Protein AF-A0A833SCZ1-F1 (afdb_monomer_lite)

Structure (mmCIF, N/CA/C/O backbone):
data_AF-A0A833SCZ1-F1
#
_entry.id   AF-A0A833SCZ1-F1
#
loop_
_atom_site.group_PDB
_atom_site.id
_atom_site.type_symbol
_atom_site.label_atom_id
_atom_site.label_alt_id
_atom_site.label_comp_id
_atom_site.label_asym_id
_atom_site.label_entity_id
_atom_site.label_seq_id
_atom_site.pdbx_PDB_ins_code
_atom_site.Cartn_x
_atom_site.Cartn_y
_atom_site.Cartn_z
_atom_site.occupancy
_atom_site.B_iso_or_equiv
_atom_site.auth_seq_id
_atom_site.auth_comp_id
_atom_site.auth_asym_id
_atom_site.auth_atom_id
_atom_site.pdbx_PDB_model_num
ATOM 1 N N . MET A 1 1 ? -31.297 5.879 21.655 1.00 37.97 1 MET A N 1
ATOM 2 C CA . MET A 1 1 ? -30.356 6.491 20.693 1.00 37.97 1 MET A CA 1
ATOM 3 C C . MET A 1 1 ? -29.140 5.577 20.577 1.00 37.97 1 MET A C 1
ATOM 5 O O . MET A 1 1 ? -28.367 5.481 21.519 1.00 37.97 1 MET A O 1
ATOM 9 N N . ARG A 1 2 ? -29.052 4.782 19.505 1.00 45.62 2 ARG A N 1
ATOM 10 C CA . ARG A 1 2 ? -27.956 3.825 19.276 1.00 45.62 2 ARG A CA 1
ATOM 11 C C . ARG A 1 2 ? -26.882 4.589 18.497 1.00 45.62 2 ARG A C 1
ATOM 13 O O . ARG A 1 2 ? -27.130 4.960 17.360 1.00 45.62 2 ARG A O 1
ATOM 20 N N . ILE A 1 3 ? -25.752 4.904 19.127 1.00 56.6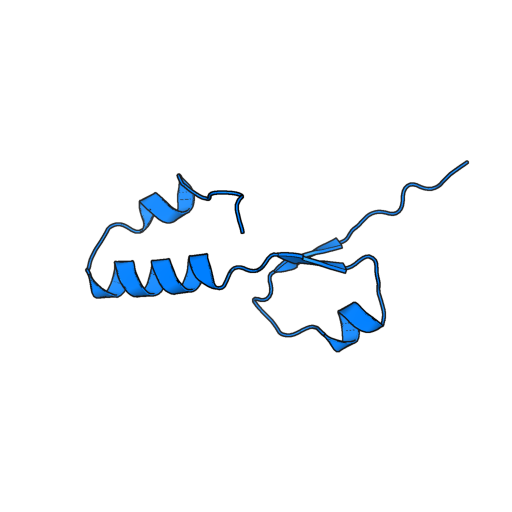6 3 ILE A N 1
ATOM 21 C CA . ILE A 1 3 ? -24.618 5.532 18.436 1.00 56.66 3 ILE A CA 1
ATOM 22 C C . ILE A 1 3 ? -24.036 4.468 17.498 1.00 56.66 3 ILE A C 1
ATOM 24 O O . ILE A 1 3 ? -23.502 3.458 17.967 1.00 56.66 3 ILE A O 1
ATOM 28 N N . GLU A 1 4 ? -24.191 4.656 16.189 1.00 57.41 4 GLU A N 1
ATOM 29 C CA . GLU A 1 4 ? -23.491 3.866 15.175 1.00 57.41 4 GLU A CA 1
ATOM 30 C C . GLU A 1 4 ? -21.983 3.980 15.430 1.00 57.41 4 GLU A C 1
ATOM 32 O O . GLU A 1 4 ? -21.413 5.069 15.477 1.00 57.41 4 GLU A O 1
ATOM 37 N N . ARG A 1 5 ? -21.320 2.851 15.696 1.00 67.31 5 ARG A N 1
ATOM 38 C CA . ARG A 1 5 ? -19.882 2.833 15.983 1.00 67.31 5 ARG A CA 1
ATOM 39 C C . ARG A 1 5 ? -19.126 3.096 14.679 1.00 67.31 5 ARG A C 1
ATOM 41 O O . ARG A 1 5 ? -19.017 2.189 13.861 1.00 67.31 5 ARG A O 1
ATOM 48 N N . SER A 1 6 ? -18.568 4.294 14.511 1.00 84.75 6 SER A N 1
ATOM 49 C CA . SER A 1 6 ? -17.637 4.593 13.415 1.00 84.75 6 SER A CA 1
ATOM 50 C C . SER A 1 6 ? -16.456 3.615 13.447 1.00 84.75 6 SER A C 1
ATOM 52 O O . SER A 1 6 ? -15.791 3.475 14.479 1.00 84.75 6 SER A O 1
ATOM 54 N N . ILE A 1 7 ? -16.238 2.907 12.339 1.00 91.88 7 ILE A N 1
ATOM 55 C CA . ILE A 1 7 ? -15.090 2.016 12.132 1.00 91.88 7 ILE A CA 1
ATOM 56 C C . ILE A 1 7 ? -13.904 2.817 11.593 1.00 91.88 7 ILE A C 1
ATOM 58 O O . ILE A 1 7 ? -14.093 3.823 10.912 1.00 91.88 7 ILE A O 1
ATOM 62 N N . VAL A 1 8 ? -12.689 2.361 11.883 1.00 94.31 8 VAL A N 1
ATOM 63 C CA . VAL A 1 8 ? -11.457 2.935 11.331 1.00 94.31 8 VAL A CA 1
ATOM 64 C C . VAL A 1 8 ? -10.848 1.895 10.406 1.00 94.31 8 VAL A C 1
ATOM 66 O O . VAL A 1 8 ? -10.526 0.794 10.849 1.00 94.31 8 VAL A O 1
ATOM 69 N N . VAL A 1 9 ? -10.727 2.222 9.123 1.00 95.25 9 VAL A N 1
ATOM 70 C CA . VAL A 1 9 ? -10.149 1.326 8.117 1.00 95.25 9 VAL A CA 1
ATOM 71 C C . VAL A 1 9 ? -8.732 1.795 7.806 1.00 95.25 9 VAL A C 1
ATOM 73 O O . VAL A 1 9 ? -8.527 2.966 7.494 1.00 95.25 9 VAL A O 1
ATOM 76 N N . VAL A 1 10 ? -7.763 0.892 7.924 1.00 95.94 10 VAL A N 1
ATOM 77 C CA . VAL A 1 10 ? -6.337 1.147 7.667 1.00 95.94 10 VAL A C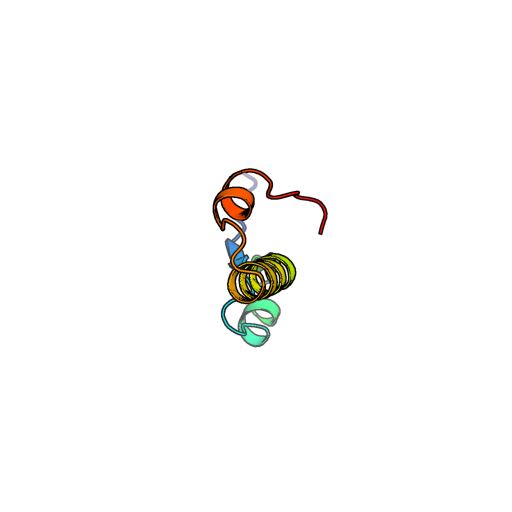A 1
ATOM 78 C C . VAL A 1 10 ? -5.750 0.029 6.814 1.00 95.94 10 VAL A C 1
ATOM 80 O O . VAL A 1 10 ? -6.296 -1.068 6.766 1.00 95.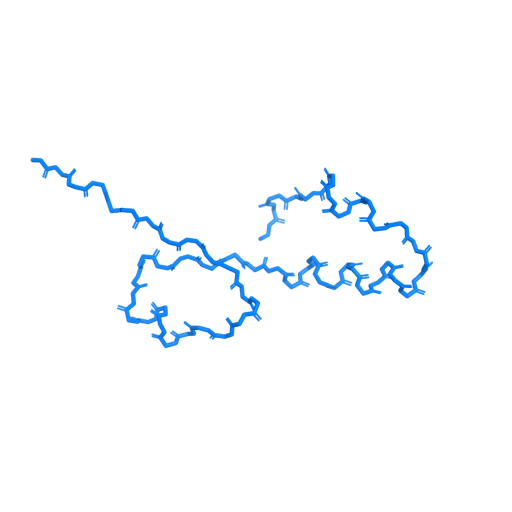94 10 VAL A O 1
ATOM 83 N N . THR A 1 11 ? -4.619 0.282 6.168 1.00 96.44 11 THR A N 1
ATOM 84 C CA . THR A 1 11 ? -3.841 -0.745 5.465 1.00 96.44 11 THR A CA 1
ATOM 85 C C . THR A 1 11 ? -2.786 -1.364 6.379 1.00 96.44 11 THR A C 1
ATOM 87 O O . THR A 1 11 ? -2.387 -0.770 7.381 1.00 96.44 11 THR A O 1
ATOM 90 N N . ASN A 1 12 ? -2.254 -2.524 6.011 1.00 96.75 12 ASN A N 1
ATOM 91 C CA . ASN A 1 12 ? -1.079 -3.130 6.650 1.00 96.75 12 ASN A CA 1
ATOM 92 C C . ASN A 1 12 ? 0.270 -2.546 6.171 1.00 96.75 12 ASN A C 1
ATOM 94 O O . ASN A 1 12 ? 1.293 -3.219 6.238 1.00 96.75 12 ASN A O 1
ATOM 98 N N . THR A 1 13 ? 0.300 -1.285 5.726 1.00 96.94 13 THR A N 1
ATOM 99 C CA . THR A 1 13 ? 1.538 -0.566 5.349 1.00 96.94 13 THR A CA 1
ATOM 100 C C . THR A 1 13 ? 2.511 -0.414 6.517 1.00 96.94 13 THR A C 1
ATOM 102 O O . THR A 1 13 ? 3.719 -0.337 6.310 1.00 96.94 13 THR A O 1
ATOM 105 N N . VAL A 1 14 ? 1.981 -0.358 7.742 1.00 97.06 14 VAL A N 1
ATOM 106 C CA . VAL A 1 14 ? 2.740 -0.320 8.995 1.00 97.06 14 VAL A CA 1
ATOM 107 C C . VAL A 1 14 ? 2.143 -1.356 9.956 1.00 97.06 14 VAL A C 1
ATOM 109 O O . VAL A 1 14 ? 0.912 -1.404 10.084 1.00 97.06 14 VAL A O 1
ATOM 112 N N . PRO A 1 15 ? 2.964 -2.166 10.651 1.00 96.94 15 PRO A N 1
ATOM 113 C CA . PRO A 1 15 ? 2.482 -3.111 11.659 1.00 96.94 15 PRO A CA 1
ATOM 114 C C . PRO A 1 15 ? 1.702 -2.413 12.782 1.00 96.94 15 PRO A C 1
ATOM 116 O O . PRO A 1 15 ? 2.142 -1.391 13.312 1.00 96.94 15 PRO A O 1
ATOM 119 N N . HIS A 1 16 ? 0.538 -2.956 13.147 1.00 96.31 16 HIS A N 1
ATOM 120 C CA . HIS A 1 16 ? -0.366 -2.345 14.134 1.00 96.31 16 HIS A CA 1
ATOM 121 C C . HIS A 1 16 ? -1.156 -3.371 14.965 1.00 96.31 16 HIS A C 1
ATOM 123 O O . HIS A 1 16 ? -2.268 -3.095 15.424 1.00 96.31 16 HIS A O 1
ATOM 129 N N . ASP A 1 17 ? -0.599 -4.567 15.171 1.00 95.00 17 ASP A N 1
ATOM 130 C CA . ASP A 1 17 ? -1.272 -5.663 15.877 1.00 95.00 17 ASP A CA 1
ATOM 131 C C . ASP A 1 17 ? -1.651 -5.297 17.317 1.00 95.00 17 ASP A C 1
ATOM 133 O O . ASP A 1 17 ? -2.750 -5.618 17.769 1.00 95.00 17 ASP A O 1
ATOM 137 N N . VAL A 1 18 ? -0.796 -4.548 18.022 1.00 96.56 18 VAL A N 1
ATOM 138 C CA . VAL A 1 18 ? -1.068 -4.083 19.394 1.00 96.56 18 VAL A CA 1
ATOM 139 C C . VAL A 1 18 ? -2.285 -3.154 19.426 1.00 96.56 18 VAL A C 1
ATOM 141 O O . VAL A 1 18 ? -3.190 -3.326 20.242 1.00 96.56 18 VAL A O 1
ATOM 144 N N . GLN A 1 19 ? -2.354 -2.197 18.502 1.00 94.69 19 GLN A N 1
ATOM 145 C CA . GLN A 1 19 ? -3.450 -1.236 18.390 1.00 94.69 19 GLN A CA 1
ATOM 146 C C . GLN A 1 19 ? -4.754 -1.936 17.999 1.00 94.69 19 GLN A C 1
ATOM 148 O O . GLN A 1 19 ? -5.818 -1.599 18.518 1.00 94.69 19 GLN A O 1
ATOM 153 N N . LYS A 1 20 ? -4.672 -2.941 17.121 1.00 92.50 20 LYS A N 1
ATOM 154 C CA . LYS A 1 20 ? -5.812 -3.771 16.717 1.00 92.50 20 LYS A CA 1
ATOM 155 C C . LYS A 1 20 ? -6.359 -4.595 17.883 1.00 92.50 20 LYS A C 1
ATOM 157 O O . LYS A 1 20 ? -7.575 -4.670 18.043 1.00 92.50 20 LYS A O 1
ATOM 162 N N . MET A 1 21 ? -5.486 -5.148 18.730 1.00 92.94 21 MET A N 1
ATOM 163 C CA . MET A 1 21 ? -5.898 -5.839 19.960 1.00 92.94 21 MET A CA 1
ATOM 164 C C . MET A 1 21 ? -6.589 -4.891 20.949 1.00 92.94 21 MET A C 1
ATOM 166 O O . MET A 1 21 ? -7.574 -5.267 21.579 1.00 92.94 21 MET A O 1
ATOM 170 N N . GLN A 1 22 ? -6.102 -3.653 21.068 1.00 95.81 22 GLN A N 1
ATOM 171 C CA . GLN A 1 22 ? -6.662 -2.648 21.979 1.00 95.81 22 GLN A CA 1
ATOM 172 C C . GLN A 1 22 ? -7.956 -2.002 21.456 1.00 95.81 22 GLN A C 1
ATOM 174 O O . GLN A 1 22 ? -8.782 -1.547 22.248 1.00 95.81 22 GLN A O 1
ATOM 179 N N . CYS A 1 23 ? -8.151 -1.947 20.135 1.00 94.25 23 CYS A N 1
ATOM 180 C CA . CYS A 1 23 ? -9.266 -1.248 19.504 1.00 94.25 23 CYS A CA 1
ATOM 181 C C . CYS A 1 23 ? -9.957 -2.113 18.429 1.00 94.25 23 CYS A C 1
ATOM 183 O O . CYS A 1 23 ? -9.571 -2.075 17.258 1.00 94.25 23 CYS A O 1
ATOM 185 N N . PRO A 1 24 ? -11.072 -2.800 18.760 1.00 90.94 24 PRO A N 1
ATOM 186 C CA . PRO A 1 24 ? -11.800 -3.657 17.815 1.00 90.94 24 PRO A CA 1
ATOM 187 C C . PRO A 1 24 ? -12.528 -2.886 16.697 1.00 90.94 24 PRO A C 1
ATOM 189 O O . PRO A 1 24 ? -13.187 -3.487 15.852 1.00 90.94 24 PRO A O 1
ATOM 192 N N . LYS A 1 25 ? -12.448 -1.548 16.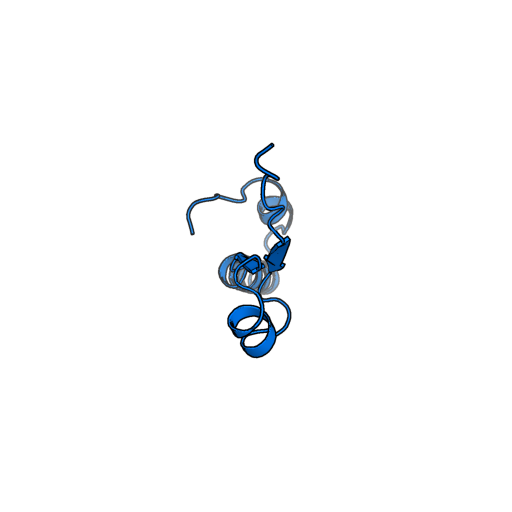686 1.00 93.44 25 LYS A N 1
ATOM 193 C CA . LYS A 1 25 ? -12.962 -0.709 15.592 1.00 93.44 25 LYS A CA 1
ATOM 194 C C . LYS A 1 25 ? -12.002 -0.641 14.402 1.00 93.44 25 LYS A C 1
ATOM 196 O O . LYS A 1 25 ? -12.423 -0.173 13.345 1.00 93.44 25 LYS A O 1
ATOM 201 N N . ILE A 1 26 ? -10.745 -1.060 14.579 1.00 94.94 26 ILE A N 1
ATOM 202 C CA . ILE A 1 26 ? -9.737 -1.071 13.519 1.00 94.94 26 ILE A CA 1
ATOM 203 C C . ILE A 1 26 ? -9.987 -2.275 12.610 1.00 94.94 26 ILE A C 1
ATOM 205 O O . ILE A 1 26 ? -9.922 -3.425 13.046 1.00 94.94 26 ILE A O 1
ATOM 209 N N . LYS A 1 27 ? -10.249 -2.002 11.333 1.00 94.44 27 LYS A N 1
ATOM 210 C CA . LYS A 1 27 ? -10.269 -3.002 10.266 1.00 94.44 27 LYS A CA 1
ATOM 211 C C . LYS A 1 27 ? -9.060 -2.793 9.366 1.00 94.44 27 LYS A C 1
ATOM 213 O O . LYS A 1 27 ? -8.819 -1.681 8.904 1.00 94.44 27 LYS A O 1
ATOM 218 N N . THR A 1 28 ? -8.320 -3.868 9.131 1.00 95.31 28 THR A N 1
ATOM 219 C CA . THR A 1 28 ? -7.138 -3.861 8.268 1.00 95.31 28 THR A CA 1
ATOM 220 C C . THR A 1 28 ? -7.529 -4.338 6.874 1.00 95.31 28 THR A C 1
ATOM 222 O O . THR A 1 28 ? -8.144 -5.394 6.762 1.00 95.31 28 THR A O 1
ATOM 225 N N . VAL A 1 29 ? -7.158 -3.583 5.845 1.00 94.50 29 VAL A N 1
ATOM 226 C CA . VAL A 1 29 ? -7.154 -4.020 4.443 1.00 94.50 29 VAL A CA 1
ATOM 227 C C . VAL A 1 29 ? -5.737 -4.475 4.111 1.00 94.50 29 VAL A C 1
ATOM 229 O O . VAL A 1 29 ? -4.783 -3.728 4.358 1.00 94.50 29 VAL A O 1
ATOM 232 N N . ASP A 1 30 ? -5.590 -5.697 3.605 1.00 93.69 30 ASP A N 1
ATOM 233 C CA . ASP A 1 30 ? -4.299 -6.173 3.119 1.00 93.69 30 ASP A CA 1
ATOM 234 C C . ASP A 1 30 ? -4.000 -5.550 1.750 1.00 93.69 30 ASP A C 1
ATOM 236 O O . ASP A 1 30 ? -4.848 -5.518 0.866 1.00 93.69 30 ASP A O 1
ATOM 240 N N . ILE A 1 31 ? -2.792 -5.018 1.582 1.00 94.31 31 ILE A N 1
ATOM 241 C CA . ILE A 1 31 ? -2.307 -4.483 0.305 1.00 94.31 31 ILE A CA 1
ATOM 242 C C . ILE A 1 31 ? -1.089 -5.253 -0.225 1.00 94.31 31 ILE A C 1
ATOM 244 O O . ILE A 1 31 ? -0.413 -4.782 -1.143 1.00 94.31 31 ILE A O 1
ATOM 248 N N . SER A 1 32 ? -0.780 -6.421 0.346 1.00 94.69 32 SER A N 1
ATOM 249 C CA . SER A 1 32 ? 0.363 -7.254 -0.042 1.00 94.69 32 SER A CA 1
ATOM 250 C C . SER A 1 32 ? 0.353 -7.596 -1.537 1.00 94.69 32 SER A C 1
ATOM 252 O O . SER A 1 32 ? 1.373 -7.433 -2.208 1.00 94.69 32 SER A O 1
ATOM 254 N N . ILE A 1 33 ? -0.812 -7.960 -2.082 1.00 92.38 33 ILE A N 1
ATOM 255 C CA . ILE A 1 33 ? -1.012 -8.277 -3.504 1.00 92.38 33 ILE A CA 1
ATOM 256 C C . ILE A 1 33 ? -0.732 -7.055 -4.384 1.00 92.38 33 ILE A C 1
ATOM 258 O O . ILE A 1 33 ? -0.029 -7.161 -5.389 1.00 92.38 33 ILE A O 1
ATOM 262 N N . LEU A 1 34 ? -1.222 -5.877 -3.984 1.00 92.94 34 LEU A N 1
ATOM 263 C CA . LEU A 1 34 ? -0.996 -4.629 -4.717 1.00 92.94 34 LEU A CA 1
ATOM 264 C C . LEU A 1 34 ? 0.503 -4.306 -4.806 1.00 92.94 34 LEU A C 1
ATOM 266 O O . LEU A 1 34 ? 1.004 -3.934 -5.869 1.00 92.94 34 LEU A O 1
ATOM 270 N N . LEU A 1 35 ? 1.224 -4.475 -3.695 1.00 95.50 35 LEU A N 1
ATOM 271 C CA . LEU A 1 35 ? 2.670 -4.265 -3.638 1.00 95.50 35 LEU A CA 1
ATOM 272 C C . LEU A 1 35 ? 3.436 -5.321 -4.448 1.00 95.50 35 LEU A C 1
ATOM 274 O O . LEU A 1 35 ? 4.372 -4.973 -5.170 1.00 95.50 35 LEU A O 1
ATOM 278 N N . ALA A 1 36 ? 3.028 -6.590 -4.386 1.00 95.56 36 ALA A N 1
ATOM 279 C CA . ALA A 1 36 ? 3.631 -7.667 -5.168 1.00 95.56 36 ALA A CA 1
ATOM 280 C C . ALA A 1 36 ? 3.474 -7.427 -6.680 1.00 95.56 36 ALA A C 1
ATOM 282 O O . ALA A 1 36 ? 4.442 -7.541 -7.437 1.00 95.56 36 ALA A O 1
ATOM 283 N N . GLU A 1 37 ? 2.285 -7.015 -7.119 1.00 94.56 37 GLU A N 1
ATOM 284 C CA . GLU A 1 37 ? 2.003 -6.719 -8.523 1.00 94.56 37 GLU A CA 1
ATOM 285 C C . GLU A 1 37 ? 2.743 -5.461 -9.003 1.00 94.56 37 GLU A C 1
ATOM 287 O O . GLU A 1 37 ? 3.243 -5.429 -10.130 1.00 94.56 37 GLU A O 1
ATOM 292 N N . ALA A 1 38 ? 2.896 -4.448 -8.143 1.00 95.69 38 ALA A N 1
ATOM 293 C CA . ALA A 1 38 ? 3.745 -3.293 -8.428 1.00 95.69 38 ALA A CA 1
ATOM 294 C C . ALA A 1 38 ? 5.199 -3.709 -8.697 1.00 95.69 38 ALA A C 1
ATOM 296 O O . ALA A 1 38 ? 5.780 -3.309 -9.708 1.00 95.69 38 ALA A O 1
ATOM 297 N N . ILE A 1 39 ? 5.773 -4.555 -7.835 1.00 97.25 39 ILE A N 1
ATOM 298 C CA . ILE A 1 39 ? 7.140 -5.068 -7.999 1.00 97.25 39 ILE A CA 1
ATOM 299 C C . ILE A 1 39 ? 7.265 -5.865 -9.304 1.00 97.25 39 ILE A C 1
ATOM 301 O O . ILE A 1 39 ? 8.186 -5.615 -10.085 1.00 97.25 39 ILE A O 1
ATOM 305 N N . ARG A 1 40 ? 6.323 -6.778 -9.579 1.00 97.50 40 ARG A N 1
ATOM 306 C CA . ARG A 1 40 ? 6.309 -7.594 -10.804 1.00 97.50 40 ARG A CA 1
ATOM 307 C C . ARG A 1 40 ? 6.267 -6.726 -12.065 1.00 97.50 40 ARG A C 1
ATOM 309 O O . ARG A 1 40 ? 7.035 -6.958 -12.999 1.00 97.50 40 ARG A O 1
ATOM 316 N N . ARG A 1 41 ? 5.411 -5.699 -12.086 1.00 96.50 41 ARG A N 1
ATOM 317 C CA . ARG A 1 41 ? 5.286 -4.768 -13.219 1.00 96.50 41 ARG A CA 1
ATOM 318 C C . ARG A 1 41 ? 6.544 -3.944 -13.433 1.00 96.50 41 ARG A C 1
ATOM 320 O O . ARG A 1 41 ? 6.990 -3.832 -14.571 1.00 96.50 41 ARG A O 1
ATOM 327 N N . ILE A 1 42 ? 7.141 -3.418 -12.362 1.00 97.12 42 ILE A N 1
AT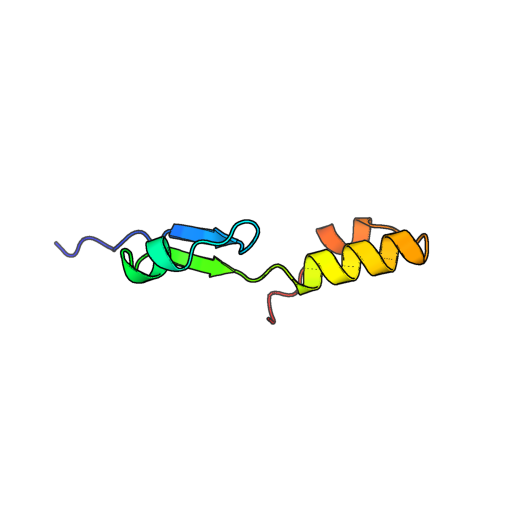OM 328 C CA . ILE A 1 42 ? 8.413 -2.683 -12.438 1.00 97.12 42 ILE A CA 1
ATOM 329 C C . ILE A 1 42 ? 9.507 -3.588 -13.014 1.00 97.12 42 ILE A C 1
ATOM 331 O O . ILE A 1 42 ? 10.224 -3.174 -13.926 1.00 97.12 42 ILE A O 1
ATOM 335 N N . HIS A 1 43 ? 9.595 -4.831 -12.534 1.00 98.12 43 HIS A N 1
ATOM 336 C CA . HIS A 1 43 ? 10.569 -5.808 -13.015 1.00 98.12 43 HIS A CA 1
ATOM 337 C C . HIS A 1 43 ? 10.408 -6.101 -14.516 1.00 98.12 43 HIS A C 1
ATOM 339 O O . HIS A 1 43 ? 11.387 -6.081 -15.262 1.00 98.12 43 HIS A O 1
ATOM 345 N N . ASN A 1 44 ? 9.168 -6.281 -14.974 1.00 98.00 44 ASN A N 1
ATOM 346 C CA . ASN A 1 44 ? 8.846 -6.577 -16.372 1.00 98.00 44 ASN A CA 1
ATOM 347 C C . ASN A 1 44 ? 8.724 -5.333 -17.270 1.00 98.00 44 ASN A C 1
ATOM 349 O O . ASN A 1 44 ? 8.418 -5.468 -18.454 1.00 98.00 44 ASN A O 1
ATOM 353 N N . LYS A 1 45 ? 8.948 -4.123 -16.734 1.00 96.81 45 LYS A N 1
ATOM 354 C CA . LYS A 1 45 ? 8.739 -2.839 -17.434 1.00 96.81 45 LYS A CA 1
ATOM 355 C C . LYS A 1 45 ? 7.313 -2.679 -17.985 1.00 96.81 45 LYS A C 1
ATOM 357 O O . LYS A 1 45 ? 7.093 -2.049 -19.019 1.00 96.81 45 LYS A O 1
ATOM 362 N N . GLU A 1 46 ? 6.340 -3.249 -17.287 1.00 96.00 46 GLU A N 1
ATOM 363 C CA . GLU A 1 46 ? 4.922 -3.128 -17.605 1.00 96.00 46 GLU A CA 1
ATOM 364 C C . GLU A 1 46 ? 4.341 -1.820 -17.048 1.00 96.00 46 GLU A C 1
ATOM 366 O O . GLU A 1 46 ? 4.828 -1.249 -16.071 1.00 96.00 46 GLU A O 1
ATOM 371 N N . SER A 1 47 ? 3.250 -1.338 -17.648 1.00 94.31 47 SER A N 1
ATOM 372 C CA . SER A 1 47 ? 2.585 -0.120 -17.177 1.00 94.31 47 SER A CA 1
ATOM 373 C C . SER A 1 47 ? 1.971 -0.303 -15.785 1.00 94.31 47 SER A C 1
ATOM 375 O O . SER A 1 47 ? 1.218 -1.250 -15.544 1.00 94.31 47 SER A O 1
ATOM 377 N N . MET A 1 48 ? 2.201 0.674 -14.905 1.00 92.50 48 MET A N 1
ATOM 378 C CA . MET A 1 48 ? 1.587 0.757 -13.573 1.00 92.50 48 MET A CA 1
ATOM 379 C C . MET A 1 48 ? 0.125 1.221 -13.598 1.00 92.50 48 MET A C 1
ATOM 381 O O . MET A 1 48 ? -0.588 1.063 -12.613 1.00 92.50 48 MET A O 1
ATOM 385 N N . SER A 1 49 ? -0.353 1.765 -14.721 1.00 91.19 49 SER A N 1
ATOM 386 C CA . SER A 1 49 ? -1.715 2.310 -14.840 1.00 91.19 49 SER A CA 1
ATOM 387 C C . SER A 1 49 ? -2.823 1.282 -14.568 1.00 91.19 49 SER A C 1
ATOM 389 O O . SER A 1 49 ? -3.919 1.661 -14.159 1.00 91.19 49 SER A O 1
ATOM 391 N N . TYR A 1 50 ? -2.528 -0.011 -14.739 1.00 86.38 50 TYR A N 1
ATOM 392 C CA . TYR A 1 50 ? -3.433 -1.115 -14.419 1.00 86.38 50 TYR A CA 1
ATOM 393 C C . TYR A 1 50 ? -3.824 -1.141 -12.934 1.00 86.38 50 TYR A C 1
ATOM 395 O O . TYR A 1 50 ? -4.994 -1.348 -12.620 1.00 86.38 50 TYR A O 1
ATOM 403 N N . LEU A 1 51 ? -2.878 -0.848 -12.031 1.00 89.00 51 LEU A N 1
ATOM 404 C CA . LEU A 1 51 ? -3.102 -0.879 -10.580 1.00 89.00 51 LEU A CA 1
ATOM 405 C C . LEU A 1 51 ? -4.101 0.177 -10.093 1.00 89.00 51 LEU A C 1
ATOM 407 O O . LEU A 1 51 ? -4.673 0.027 -9.024 1.00 89.00 51 LEU A O 1
ATOM 411 N N . PHE A 1 52 ? -4.329 1.234 -10.875 1.00 85.06 52 PHE A N 1
ATOM 412 C CA . PHE A 1 52 ? -5.265 2.310 -10.537 1.00 85.06 52 PHE A CA 1
ATOM 413 C C . PHE A 1 52 ? -6.657 2.115 -11.152 1.00 85.06 52 PHE A C 1
ATOM 415 O O . PHE A 1 52 ? -7.576 2.860 -10.824 1.00 85.06 52 PHE A O 1
ATOM 422 N N . LYS A 1 53 ? -6.809 1.153 -12.074 1.00 79.00 53 LYS A N 1
ATOM 423 C CA . LYS A 1 53 ? -8.056 0.912 -12.820 1.00 79.00 53 LYS A CA 1
ATOM 424 C C . LYS A 1 53 ? -8.715 -0.420 -12.476 1.00 79.00 53 LYS A C 1
ATOM 426 O O . LYS A 1 53 ? -9.934 -0.501 -12.522 1.00 79.00 53 LYS A O 1
ATOM 431 N N . ASN A 1 54 ? -7.922 -1.432 -12.128 1.00 71.56 54 ASN A N 1
ATOM 432 C CA . ASN A 1 54 ? -8.379 -2.808 -11.933 1.00 71.56 54 ASN A CA 1
ATOM 433 C C . ASN A 1 54 ? -8.051 -3.304 -10.519 1.00 71.56 54 ASN A C 1
ATOM 435 O O . ASN A 1 54 ? -7.427 -4.349 -10.353 1.00 71.56 54 ASN A O 1
ATOM 439 N N . VAL A 1 55 ? -8.440 -2.532 -9.502 1.00 65.12 55 VAL A N 1
ATOM 440 C CA . VAL A 1 55 ? -8.409 -3.008 -8.113 1.00 65.12 55 VAL A CA 1
ATOM 441 C C . VAL A 1 55 ? -9.641 -3.886 -7.910 1.00 65.12 55 VAL A C 1
ATOM 443 O O . VAL A 1 55 ? -10.759 -3.379 -7.817 1.00 65.12 55 VAL A O 1
ATOM 446 N N . THR A 1 56 ? -9.453 -5.203 -7.901 1.00 60.62 56 THR A N 1
ATOM 447 C CA . THR A 1 56 ? -10.495 -6.151 -7.497 1.00 60.62 56 THR A CA 1
ATOM 448 C C . THR A 1 56 ? -10.649 -6.092 -5.976 1.00 60.62 56 THR A C 1
ATOM 450 O O . THR A 1 56 ? -9.659 -6.067 -5.255 1.00 60.62 56 THR A O 1
ATOM 453 N N . LEU A 1 57 ? -11.892 -6.024 -5.486 1.00 58.00 57 LEU A N 1
ATOM 454 C CA . LEU A 1 57 ? -12.224 -6.070 -4.048 1.00 58.00 57 LEU A CA 1
ATOM 455 C C . LEU A 1 57 ? -12.220 -7.502 -3.483 1.00 58.00 57 LEU A C 1
ATOM 457 O O . LEU A 1 57 ? -12.588 -7.715 -2.330 1.00 58.00 57 LEU A O 1
ATOM 461 N N . GLU A 1 58 ? -11.877 -8.477 -4.316 1.00 54.03 58 GLU A N 1
ATOM 462 C CA . GLU A 1 58 ? -11.757 -9.880 -3.952 1.00 54.03 58 GLU A CA 1
ATOM 463 C C . GLU A 1 58 ? -10.316 -10.113 -3.503 1.00 54.03 58 GLU A C 1
ATOM 465 O O . GLU A 1 58 ? -9.483 -10.416 -4.349 1.00 54.03 58 GLU A O 1
ATOM 470 N N . ASP A 1 59 ? -10.029 -9.796 -2.233 1.00 45.28 59 ASP A N 1
ATOM 471 C CA . ASP A 1 59 ? -9.031 -10.412 -1.329 1.00 45.28 59 ASP A CA 1
ATOM 472 C C . ASP A 1 59 ? -8.876 -9.581 -0.034 1.00 45.28 59 ASP A C 1
ATOM 474 O O . ASP A 1 59 ? -8.523 -8.378 -0.102 1.00 45.28 59 ASP A O 1
#

Secondary structure (DSSP, 8-state):
-------EEEETTS--HHHHHH-TTEEEEP-HHHHHHHHHHHHTT--GGGGGT---S--

Sequence (59 aa):
MRIERSIVVVTNTVPHDVQKMQCPKIKTVDISILLAEAIRRIHNKESMSYLFKNVTLED

pLDDT: 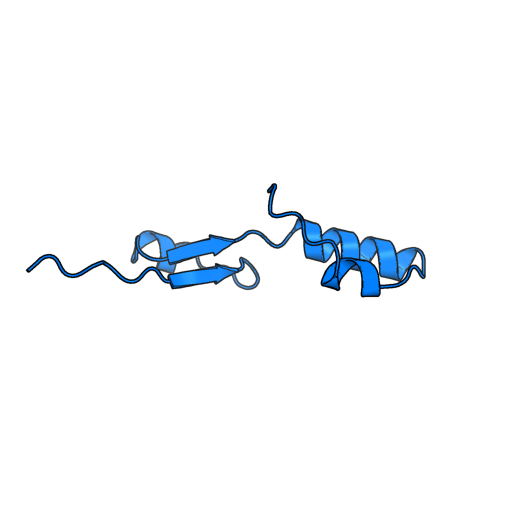mean 86.98, std 15.62, range [37.97, 98.12]

InterPro domains:
  IPR005946 Ribose-phosphate pyrophosphokinase [PF14572] (8-53)
  IPR005946 Ribose-phosphate pyrophosphokinase [PTHR10210] (7-54)
  IPR029057 Phosphoribosyltransferase-like [G3DSA:3.40.50.2020] (8-29)
  IPR029057 Phosphoribosyltransferase-like [G3DSA:3.40.50.2020] (30-46)
  IPR029057 Phosphoribosyltransferase-like [SSF53271] (6-52)

Organism: NCBI:txid561572

Foldseek 3Di:
DDPDDQAAEEEVPDDDVVVCVVDVSYDYDYCPVVVVVVVVCVVVVHDPVCSVPDDDPPD

Radius of gyration: 15.89 Å; chains: 1; bounding box: 41×17×40 Å